Protein AF-A0AA45JKV8-F1 (afdb_monomer_lite)

pLDDT: mean 77.3, std 14.86, range [47.09, 92.94]

Structure (mmCIF, N/CA/C/O backbone):
data_AF-A0AA45JKV8-F1
#
_entry.id   AF-A0AA45JKV8-F1
#
loop_
_atom_site.group_PDB
_atom_site.id
_atom_site.type_symbol
_atom_site.label_atom_id
_atom_site.label_alt_id
_atom_site.label_comp_id
_atom_site.label_asym_id
_atom_site.label_entity_id
_atom_site.label_seq_id
_atom_site.pdbx_PDB_ins_code
_atom_site.Cartn_x
_atom_site.Cartn_y
_atom_site.Cartn_z
_atom_site.occupancy
_atom_site.B_iso_or_equiv
_atom_site.auth_seq_id
_atom_site.auth_comp_id
_atom_site.auth_asym_id
_atom_site.auth_atom_id
_atom_site.pdbx_PDB_model_num
ATOM 1 N N . MET A 1 1 ? -4.027 -2.746 18.348 1.00 67.38 1 MET A N 1
ATOM 2 C CA . MET A 1 1 ? -3.786 -2.766 16.895 1.00 67.38 1 MET A CA 1
ATOM 3 C C . MET A 1 1 ? -2.330 -3.112 16.681 1.00 67.38 1 MET A C 1
ATOM 5 O O . MET A 1 1 ? -1.475 -2.446 17.256 1.00 67.38 1 MET A O 1
ATOM 9 N N . GLY A 1 2 ? -2.064 -4.216 15.991 1.00 83.38 2 GLY A N 1
ATOM 10 C CA . GLY A 1 2 ? -0.706 -4.632 15.652 1.00 83.38 2 GLY A CA 1
ATOM 11 C C . GLY A 1 2 ? -0.292 -4.088 14.289 1.00 83.38 2 GLY A C 1
ATOM 12 O O . GLY A 1 2 ? -1.087 -3.475 13.574 1.00 83.38 2 GLY A O 1
ATOM 13 N N . THR A 1 3 ? 0.960 -4.328 13.921 1.00 89.88 3 THR A N 1
ATOM 14 C CA . THR A 1 3 ? 1.445 -4.127 12.557 1.00 89.88 3 THR A CA 1
ATOM 15 C C . THR A 1 3 ? 2.094 -5.410 12.061 1.00 89.88 3 THR A C 1
ATOM 17 O O . THR A 1 3 ? 2.684 -6.164 12.836 1.00 89.88 3 THR A O 1
ATOM 20 N N . GLU A 1 4 ? 1.962 -5.676 10.769 1.00 92.31 4 GLU A N 1
ATOM 21 C CA . GLU A 1 4 ? 2.570 -6.820 10.094 1.00 92.31 4 GLU A CA 1
ATOM 22 C C . GLU A 1 4 ? 3.264 -6.371 8.805 1.00 92.31 4 GLU A C 1
ATOM 24 O O . GLU A 1 4 ? 2.913 -5.344 8.226 1.00 92.31 4 GLU A O 1
ATOM 29 N N . HIS A 1 5 ? 4.252 -7.141 8.351 1.00 91.94 5 HIS A N 1
ATOM 30 C CA . HIS A 1 5 ? 4.909 -6.918 7.065 1.00 91.94 5 HIS A CA 1
ATOM 31 C C . HIS A 1 5 ? 4.374 -7.914 6.041 1.00 91.94 5 HIS A C 1
ATOM 33 O O . HIS A 1 5 ? 4.657 -9.107 6.147 1.00 91.94 5 HIS A O 1
ATOM 39 N N . VAL A 1 6 ? 3.659 -7.409 5.042 1.00 92.19 6 VAL A N 1
ATOM 40 C CA . VAL A 1 6 ? 3.056 -8.197 3.960 1.00 92.19 6 VAL A CA 1
ATOM 41 C C . VAL A 1 6 ? 3.703 -7.866 2.625 1.00 92.19 6 VAL A C 1
ATOM 43 O O . VAL A 1 6 ? 4.293 -6.795 2.466 1.00 92.19 6 VAL A O 1
ATOM 46 N N . SER A 1 7 ? 3.618 -8.773 1.659 1.00 91.62 7 SER A N 1
ATOM 47 C CA . SER A 1 7 ? 4.023 -8.470 0.284 1.00 91.62 7 SER A CA 1
ATOM 48 C C . SER A 1 7 ? 3.078 -7.438 -0.339 1.00 91.62 7 SER A C 1
ATOM 50 O O . SER A 1 7 ? 1.921 -7.306 0.063 1.00 91.62 7 SER A O 1
ATOM 52 N N . THR A 1 8 ? 3.546 -6.701 -1.347 1.00 88.75 8 THR A N 1
ATOM 53 C CA . THR A 1 8 ? 2.688 -5.744 -2.067 1.00 88.75 8 THR A CA 1
ATOM 54 C C . THR A 1 8 ? 1.461 -6.398 -2.716 1.00 88.75 8 THR A C 1
ATOM 56 O O . THR A 1 8 ? 0.384 -5.810 -2.724 1.00 88.75 8 THR A O 1
ATOM 59 N N . ASP A 1 9 ? 1.563 -7.638 -3.199 1.00 89.19 9 ASP A N 1
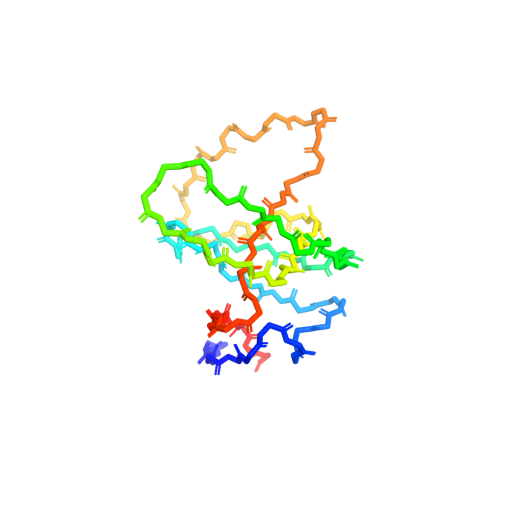ATOM 60 C CA . ASP A 1 9 ? 0.426 -8.332 -3.816 1.00 89.19 9 ASP A CA 1
ATOM 61 C C . ASP A 1 9 ? -0.666 -8.751 -2.809 1.00 89.19 9 ASP A C 1
ATOM 63 O O . ASP A 1 9 ? -1.812 -9.002 -3.199 1.00 89.19 9 ASP A O 1
ATOM 67 N N . GLU A 1 10 ? -0.330 -8.797 -1.516 1.00 91.88 10 GLU A N 1
ATOM 68 C CA . GLU A 1 10 ? -1.239 -9.177 -0.431 1.00 91.88 10 GLU A CA 1
ATOM 69 C C . GLU A 1 10 ? -2.078 -8.003 0.080 1.00 91.88 10 GLU A C 1
ATOM 71 O O . GLU A 1 10 ? -3.095 -8.221 0.744 1.00 91.88 10 GLU A O 1
ATOM 76 N N . VAL A 1 11 ? -1.683 -6.767 -0.239 1.00 91.25 11 VAL A N 1
ATOM 77 C CA . VAL A 1 11 ? -2.423 -5.564 0.146 1.00 91.25 11 VAL A CA 1
ATOM 78 C C . VAL A 1 11 ? -3.768 -5.531 -0.582 1.00 91.25 11 VAL A C 1
ATOM 80 O O . VAL A 1 11 ? -3.878 -5.801 -1.785 1.00 91.25 11 VAL A O 1
ATOM 83 N N . ARG A 1 12 ? -4.825 -5.205 0.161 1.00 92.94 12 ARG A N 1
ATOM 84 C CA . ARG A 1 12 ? -6.196 -5.100 -0.346 1.00 92.94 12 ARG A CA 1
ATOM 85 C C . ARG A 1 12 ? -6.769 -3.711 -0.100 1.00 92.94 12 ARG A C 1
ATOM 87 O O . ARG A 1 12 ? -6.342 -2.974 0.782 1.00 92.94 12 ARG A O 1
ATOM 94 N N . VAL A 1 13 ? -7.779 -3.363 -0.892 1.00 92.94 13 VAL A N 1
ATOM 95 C CA . VAL A 1 13 ? -8.597 -2.172 -0.637 1.00 92.94 13 VAL A CA 1
ATOM 96 C C . VAL A 1 13 ? -9.238 -2.304 0.745 1.00 92.94 13 VAL A C 1
ATOM 98 O O . VAL A 1 13 ? -9.833 -3.331 1.065 1.00 92.94 13 VAL A O 1
ATOM 101 N N . GLY A 1 14 ? -9.101 -1.261 1.557 1.00 90.69 14 GLY A N 1
ATOM 102 C CA . GLY A 1 14 ? -9.506 -1.215 2.957 1.00 90.69 14 GLY A CA 1
ATOM 103 C C . GLY A 1 14 ? -8.350 -1.369 3.946 1.00 90.69 14 GLY A C 1
ATOM 104 O O . GLY A 1 14 ? -8.506 -0.922 5.084 1.00 90.69 14 GLY A O 1
ATOM 105 N N . ASP A 1 15 ? -7.207 -1.923 3.524 1.00 92.06 15 ASP A N 1
ATOM 106 C CA . ASP A 1 15 ? -6.019 -2.042 4.373 1.00 92.06 15 ASP A CA 1
ATOM 107 C C . ASP A 1 15 ? -5.439 -0.664 4.706 1.00 92.06 15 ASP A C 1
ATOM 109 O O . ASP A 1 15 ? -5.539 0.282 3.926 1.00 92.06 15 ASP A O 1
ATOM 113 N N . ILE A 1 16 ? -4.800 -0.551 5.871 1.00 91.81 16 ILE A N 1
ATOM 114 C CA . ILE A 1 16 ? -4.071 0.654 6.274 1.00 91.81 16 ILE A CA 1
ATOM 115 C C . ILE A 1 16 ? -2.583 0.330 6.235 1.00 91.81 16 ILE A C 1
ATOM 117 O O . ILE A 1 16 ? -2.116 -0.513 7.001 1.00 91.81 16 ILE A O 1
ATOM 121 N N . ILE A 1 17 ? -1.845 0.991 5.349 1.00 91.00 17 ILE A N 1
ATOM 122 C CA . ILE A 1 17 ? -0.430 0.722 5.087 1.00 91.00 17 ILE A CA 1
ATOM 123 C C . ILE A 1 17 ? 0.450 1.922 5.427 1.00 91.00 17 ILE A C 1
ATOM 125 O O . ILE A 1 17 ? 0.018 3.063 5.300 1.00 91.00 17 ILE A O 1
ATOM 129 N N . ALA A 1 18 ? 1.685 1.684 5.854 1.00 89.12 18 ALA A N 1
ATOM 130 C CA . ALA A 1 18 ? 2.637 2.750 6.147 1.00 89.12 18 ALA A CA 1
ATOM 131 C C . ALA A 1 18 ? 3.323 3.274 4.873 1.00 89.12 18 ALA A C 1
ATOM 133 O O . ALA A 1 18 ? 3.465 2.544 3.893 1.00 89.12 18 ALA A O 1
ATOM 134 N N . SER A 1 19 ? 3.798 4.521 4.900 1.00 83.38 19 SER A N 1
ATOM 135 C CA . SER A 1 19 ? 4.595 5.106 3.820 1.00 83.38 19 SER A CA 1
ATOM 136 C C . SER A 1 19 ? 5.928 4.374 3.634 1.00 83.38 19 SER A C 1
ATOM 138 O O . SER A 1 19 ? 6.591 4.053 4.624 1.00 83.38 19 SER A O 1
ATOM 140 N N . PRO A 1 20 ? 6.382 4.173 2.382 1.00 76.06 20 PRO A N 1
ATOM 141 C CA . PRO A 1 20 ? 7.679 3.556 2.110 1.00 76.06 20 PRO A CA 1
ATOM 142 C C . PRO A 1 20 ? 8.858 4.447 2.529 1.00 76.06 20 PRO A C 1
ATOM 144 O O . PRO A 1 20 ? 9.904 3.935 2.910 1.00 76.06 20 PRO A O 1
ATOM 147 N N . GLU A 1 21 ? 8.701 5.774 2.462 1.00 67.94 21 GLU A N 1
ATOM 148 C CA . GLU A 1 21 ? 9.795 6.726 2.704 1.00 67.94 21 GLU A CA 1
ATOM 149 C C . GLU A 1 21 ? 10.036 7.013 4.187 1.00 67.94 21 GLU A C 1
ATOM 151 O O . GLU A 1 21 ? 11.172 7.238 4.601 1.00 67.94 21 GLU A O 1
ATOM 156 N N . THR A 1 22 ? 8.973 7.041 4.996 1.00 64.75 22 THR A N 1
ATOM 157 C CA . THR A 1 22 ? 9.061 7.508 6.386 1.00 64.75 22 THR A CA 1
ATOM 158 C C . THR A 1 22 ? 8.517 6.522 7.408 1.00 64.75 22 THR A C 1
ATOM 160 O O . THR A 1 22 ? 8.889 6.633 8.572 1.00 64.75 22 THR A O 1
ATOM 163 N N . GLY A 1 23 ? 7.632 5.590 7.032 1.00 69.31 23 GLY A N 1
ATOM 164 C CA . GLY A 1 23 ? 6.925 4.702 7.966 1.00 69.31 23 GLY A CA 1
ATOM 165 C C . GLY A 1 23 ? 6.041 5.428 8.993 1.00 69.31 23 GLY A C 1
ATOM 166 O O . GLY A 1 23 ? 5.462 4.787 9.865 1.00 69.31 23 GLY A O 1
ATOM 167 N N . LYS A 1 24 ? 5.959 6.762 8.912 1.00 72.75 24 LYS A N 1
ATOM 168 C CA . LYS A 1 24 ? 5.258 7.647 9.855 1.00 72.75 24 LYS A CA 1
ATOM 169 C C . LYS A 1 24 ? 3.862 8.022 9.382 1.00 72.75 24 LYS A C 1
ATOM 171 O O . LYS A 1 24 ? 3.035 8.420 10.188 1.00 72.75 24 LYS A O 1
ATOM 176 N N . LEU A 1 25 ? 3.614 7.917 8.080 1.00 81.31 25 LEU A N 1
ATOM 177 C CA . LEU A 1 25 ? 2.313 8.202 7.496 1.00 81.31 25 LEU A CA 1
ATOM 178 C C . LEU A 1 25 ? 1.606 6.891 7.220 1.00 81.31 25 LEU A C 1
ATOM 180 O O . LEU A 1 25 ? 2.204 5.979 6.652 1.00 81.31 25 LEU A O 1
ATOM 184 N N . TRP A 1 26 ? 0.335 6.822 7.585 1.00 87.25 26 TRP A N 1
ATOM 185 C CA . TRP A 1 26 ? -0.516 5.690 7.267 1.00 87.25 26 TRP A CA 1
ATOM 186 C C . TRP A 1 26 ? -1.507 6.095 6.188 1.00 87.25 26 TRP A C 1
ATOM 188 O O . TRP A 1 26 ? -2.087 7.173 6.243 1.00 87.25 26 TRP A O 1
ATOM 198 N N . LEU A 1 27 ? -1.697 5.237 5.198 1.00 88.56 27 LEU A N 1
ATOM 199 C CA . LEU A 1 27 ? -2.629 5.416 4.096 1.00 88.56 27 LEU A CA 1
ATOM 200 C C . LEU A 1 27 ? -3.653 4.295 4.159 1.00 88.56 27 LEU A C 1
ATOM 202 O O . LEU A 1 27 ? -3.291 3.119 4.123 1.00 88.56 27 LEU A O 1
ATOM 206 N N . ARG A 1 28 ? -4.933 4.652 4.218 1.00 91.12 28 ARG A N 1
ATOM 207 C CA . ARG A 1 28 ? -6.004 3.700 3.955 1.00 91.12 28 ARG A CA 1
ATOM 208 C C . ARG A 1 28 ? -6.097 3.502 2.454 1.00 91.12 28 ARG A C 1
ATOM 210 O O . ARG A 1 28 ? -6.383 4.445 1.727 1.00 91.12 28 ARG A O 1
ATOM 217 N N . VAL A 1 29 ? -5.855 2.281 2.005 1.00 91.81 29 VAL A N 1
ATOM 218 C CA . VAL A 1 29 ? -5.892 1.912 0.595 1.00 91.81 29 VAL A CA 1
ATOM 219 C C . VAL A 1 29 ? -7.337 1.927 0.113 1.00 91.81 29 VAL A C 1
ATOM 221 O O . VAL A 1 29 ? -8.171 1.167 0.597 1.00 91.81 29 VAL A O 1
ATOM 224 N N . GLU A 1 30 ? -7.629 2.768 -0.866 1.00 92.69 30 GLU A N 1
ATOM 225 C CA . GLU A 1 30 ? -8.931 2.851 -1.538 1.00 92.69 30 GLU A CA 1
ATOM 226 C C . GLU A 1 30 ? -8.838 2.339 -2.977 1.00 92.69 30 GLU A C 1
ATOM 228 O O . GL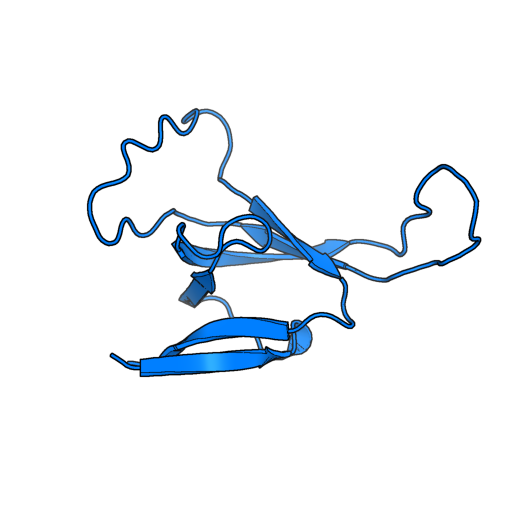U A 1 30 ? -9.785 1.757 -3.502 1.00 92.69 30 GLU A O 1
ATOM 233 N N . GLN A 1 31 ? -7.663 2.482 -3.591 1.00 92.62 31 GLN A N 1
ATOM 234 C CA . GLN A 1 31 ? -7.375 2.017 -4.938 1.00 92.62 31 GLN A CA 1
ATOM 235 C C . GLN A 1 31 ? -5.955 1.452 -5.022 1.00 92.62 31 GLN A C 1
ATOM 237 O O . GLN A 1 31 ? -5.031 1.927 -4.360 1.00 92.62 31 GLN A O 1
ATOM 242 N N . ILE A 1 32 ? -5.789 0.431 -5.861 1.00 91.31 32 ILE A N 1
ATOM 243 C CA . ILE A 1 32 ? -4.506 -0.207 -6.152 1.00 91.31 32 ILE A CA 1
ATOM 244 C C . ILE A 1 32 ? -4.302 -0.155 -7.661 1.00 91.31 32 ILE A C 1
ATOM 246 O O . ILE A 1 32 ? -5.085 -0.728 -8.416 1.00 91.31 32 ILE A O 1
ATOM 250 N N . GLU A 1 33 ? -3.249 0.518 -8.103 1.00 90.19 33 GLU A N 1
ATOM 251 C CA . GLU A 1 33 ? -2.849 0.564 -9.504 1.00 90.19 33 GLU A CA 1
ATOM 252 C C . GLU A 1 33 ? -1.563 -0.231 -9.694 1.00 90.19 33 GLU A C 1
ATOM 254 O O . GLU A 1 33 ? -0.578 -0.026 -8.988 1.00 90.19 33 GLU A O 1
ATOM 259 N N . ARG A 1 34 ? -1.544 -1.138 -10.670 1.00 85.19 34 ARG A N 1
ATOM 260 C CA . ARG A 1 34 ? -0.312 -1.829 -11.047 1.00 85.19 34 ARG A CA 1
ATOM 261 C C . ARG A 1 34 ? 0.468 -0.939 -12.006 1.00 85.19 34 ARG A C 1
ATOM 263 O O . ARG A 1 34 ? -0.010 -0.638 -13.097 1.00 85.19 34 ARG A O 1
ATOM 270 N N . LEU A 1 35 ? 1.662 -0.527 -11.602 1.00 81.31 35 LEU A N 1
ATOM 271 C CA . LEU A 1 35 ? 2.553 0.241 -12.456 1.00 81.31 35 LEU A CA 1
ATOM 272 C C . LEU A 1 35 ? 3.240 -0.717 -13.440 1.00 81.31 35 LEU A C 1
ATOM 274 O O . LEU A 1 35 ? 3.796 -1.734 -13.003 1.00 81.31 35 LEU A O 1
ATOM 278 N N . PRO A 1 36 ? 3.207 -0.428 -14.756 1.00 71.19 36 PRO A N 1
ATOM 279 C CA . PRO A 1 36 ? 3.974 -1.200 -15.720 1.00 71.19 36 PRO A CA 1
ATOM 280 C C . PRO A 1 36 ? 5.457 -1.109 -15.370 1.00 71.19 36 PRO A C 1
ATOM 282 O O . PRO A 1 36 ? 5.911 -0.093 -14.833 1.00 71.19 36 PRO A O 1
ATOM 285 N N . ALA A 1 37 ? 6.196 -2.172 -15.685 1.00 66.94 37 ALA A N 1
ATOM 286 C CA . ALA A 1 37 ? 7.613 -2.242 -15.383 1.00 66.94 37 ALA A CA 1
ATOM 287 C C . ALA A 1 37 ? 8.332 -1.007 -15.936 1.00 66.94 37 ALA A C 1
ATOM 289 O O . ALA A 1 37 ? 8.356 -0.790 -17.148 1.00 66.94 37 ALA A O 1
ATOM 290 N N . SER A 1 38 ? 8.840 -0.164 -15.038 1.00 58.00 38 SER A N 1
ATOM 291 C CA . SER A 1 38 ? 9.384 1.145 -15.393 1.00 58.00 38 SER A CA 1
ATOM 292 C C . SER A 1 38 ? 10.877 1.175 -15.110 1.00 58.00 38 SER A C 1
ATOM 294 O O . SER A 1 38 ? 11.327 0.854 -14.012 1.00 58.00 38 SER A O 1
ATOM 296 N N . ARG A 1 39 ? 11.649 1.564 -16.126 1.00 56.28 39 ARG A N 1
ATOM 297 C CA . ARG A 1 39 ? 13.098 1.749 -16.046 1.00 56.28 39 ARG A CA 1
ATOM 298 C C . ARG A 1 39 ? 13.394 2.965 -15.169 1.00 56.28 39 ARG A C 1
ATOM 300 O O . ARG A 1 39 ? 12.919 4.059 -15.471 1.00 56.28 39 ARG A O 1
ATOM 307 N N . LYS A 1 40 ? 14.186 2.800 -14.107 1.00 55.91 40 LYS A N 1
ATOM 308 C CA . LYS A 1 40 ? 14.777 3.948 -13.407 1.00 55.91 40 LYS A CA 1
ATOM 309 C C . LYS A 1 40 ? 15.999 4.418 -14.201 1.00 55.91 40 LYS A C 1
ATOM 311 O O . LYS A 1 40 ? 16.811 3.603 -14.626 1.00 55.91 40 LYS A O 1
ATOM 316 N N . ASP A 1 41 ? 16.088 5.721 -14.436 1.00 48.94 41 ASP A N 1
ATOM 317 C CA . ASP A 1 41 ? 17.218 6.358 -15.111 1.00 48.94 41 ASP A CA 1
ATOM 318 C C . ASP A 1 41 ? 18.495 6.224 -14.255 1.00 48.94 41 ASP A C 1
ATOM 320 O O . ASP A 1 41 ? 18.471 6.547 -13.065 1.00 48.94 41 ASP A O 1
ATOM 324 N N . GLY A 1 42 ? 19.583 5.731 -14.863 1.00 54.44 42 GLY A N 1
ATOM 325 C CA . GLY A 1 42 ? 20.937 5.732 -14.296 1.00 54.44 42 GLY A CA 1
ATOM 326 C C . GLY A 1 42 ? 21.412 4.421 -13.647 1.00 54.44 42 GLY A C 1
ATOM 327 O O . GLY A 1 42 ? 21.120 4.146 -12.491 1.00 54.44 42 GLY A O 1
ATOM 328 N N . GLU A 1 43 ? 22.245 3.686 -14.390 1.00 55.88 43 GLU A N 1
ATOM 329 C CA . GLU A 1 43 ? 23.238 2.674 -13.959 1.00 55.88 43 GLU A CA 1
ATOM 330 C C . GLU A 1 43 ? 22.872 1.189 -13.800 1.00 55.88 43 GLU A C 1
ATOM 332 O O . GLU A 1 43 ? 23.789 0.376 -13.893 1.00 55.88 43 GLU A O 1
ATOM 337 N N . LEU A 1 44 ? 21.608 0.767 -13.703 1.00 55.19 44 LEU A N 1
ATOM 338 C CA . LEU A 1 44 ? 21.269 -0.668 -13.773 1.00 55.19 44 LEU A CA 1
ATOM 339 C C . LEU A 1 44 ? 19.977 -0.881 -14.570 1.00 55.19 44 LEU A C 1
ATOM 341 O O . LEU A 1 44 ? 18.958 -0.260 -14.274 1.00 55.19 44 LEU A O 1
ATOM 345 N N . ASP A 1 45 ? 20.011 -1.756 -15.582 1.00 56.31 45 ASP A N 1
ATOM 346 C CA . ASP A 1 45 ? 18.848 -2.193 -16.375 1.00 56.31 45 ASP A CA 1
ATOM 347 C C . ASP A 1 45 ? 17.886 -3.064 -15.538 1.00 56.31 45 ASP A C 1
ATOM 349 O O . ASP A 1 45 ? 17.590 -4.210 -15.874 1.00 56.31 45 ASP A O 1
ATOM 353 N N . GLU A 1 46 ? 17.396 -2.537 -14.418 1.00 57.50 46 GLU A N 1
ATOM 354 C CA . GLU A 1 46 ? 16.448 -3.231 -13.555 1.00 57.50 46 GLU A CA 1
ATOM 355 C C . GLU A 1 46 ? 15.023 -2.769 -13.871 1.00 57.50 46 GLU A C 1
ATOM 357 O O . GLU A 1 46 ? 14.592 -1.662 -13.540 1.00 57.50 46 GLU A O 1
ATOM 362 N N . TRP A 1 47 ? 14.293 -3.645 -14.559 1.00 64.38 47 TRP A N 1
ATOM 363 C CA . TRP A 1 47 ? 12.864 -3.515 -14.805 1.00 64.38 47 TRP A CA 1
ATOM 364 C C . TRP A 1 47 ? 12.126 -4.093 -13.602 1.00 64.38 47 TRP A C 1
ATOM 366 O O . TRP A 1 47 ? 12.147 -5.304 -13.395 1.00 64.38 47 TRP A O 1
ATOM 376 N N . TRP A 1 48 ? 11.465 -3.248 -12.816 1.00 68.12 48 TRP A N 1
ATOM 377 C CA . TRP A 1 48 ? 10.665 -3.692 -11.673 1.00 68.12 48 TRP A CA 1
ATOM 378 C C . TRP A 1 48 ? 9.196 -3.363 -11.905 1.00 68.12 48 TRP A C 1
ATOM 380 O O . TRP A 1 48 ? 8.867 -2.292 -12.416 1.00 68.12 48 TRP A O 1
ATOM 390 N N . THR A 1 49 ? 8.310 -4.293 -11.550 1.00 77.38 49 THR A N 1
ATOM 391 C CA . THR A 1 49 ? 6.867 -4.036 -11.560 1.00 77.38 49 THR A CA 1
ATOM 392 C C . THR A 1 49 ? 6.508 -3.337 -10.258 1.00 77.38 49 THR A C 1
ATOM 394 O O . THR A 1 49 ? 7.093 -3.618 -9.218 1.00 77.38 49 THR A O 1
ATOM 397 N N . GLY A 1 50 ? 5.570 -2.396 -10.296 1.00 85.44 50 GLY A N 1
ATOM 398 C CA . GLY A 1 50 ? 5.183 -1.647 -9.105 1.00 85.44 50 GLY A CA 1
ATOM 399 C C . GLY A 1 50 ? 3.710 -1.767 -8.770 1.00 85.44 50 GLY A C 1
ATOM 400 O O . GLY A 1 50 ? 2.881 -2.086 -9.623 1.00 85.44 50 GLY A O 1
ATOM 401 N N . PHE A 1 51 ? 3.383 -1.415 -7.536 1.00 87.81 51 PHE A N 1
ATOM 402 C CA . PHE A 1 51 ? 2.035 -1.104 -7.092 1.00 87.81 51 PHE A CA 1
ATOM 403 C C . PHE A 1 51 ? 1.998 0.336 -6.602 1.00 87.81 51 PHE A C 1
ATOM 405 O O . PHE A 1 51 ? 2.867 0.772 -5.854 1.00 87.81 51 PHE A O 1
ATOM 412 N N . ARG A 1 52 ? 0.986 1.083 -7.019 1.00 88.44 52 ARG A N 1
ATOM 413 C CA . ARG A 1 52 ? 0.663 2.401 -6.496 1.00 88.44 52 ARG A CA 1
ATOM 414 C C . ARG A 1 52 ? -0.633 2.288 -5.715 1.00 88.44 52 ARG A C 1
ATOM 416 O O . ARG A 1 52 ? -1.682 2.003 -6.286 1.00 88.44 52 ARG A O 1
ATOM 423 N N . TYR A 1 53 ? -0.553 2.517 -4.414 1.00 89.75 53 TYR A N 1
ATOM 424 C CA . TYR A 1 53 ? -1.727 2.585 -3.551 1.00 89.75 53 TYR A CA 1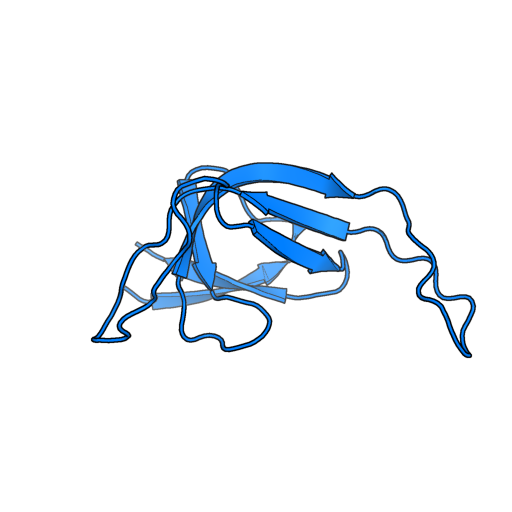
ATOM 425 C C . TYR A 1 53 ? -2.199 4.022 -3.480 1.00 89.75 53 TYR A C 1
ATOM 427 O O . TYR A 1 53 ? -1.383 4.903 -3.222 1.00 89.75 53 TYR A O 1
ATOM 435 N N . LEU A 1 54 ? -3.489 4.252 -3.693 1.00 89.06 54 LEU A N 1
ATOM 436 C CA . LEU A 1 54 ? -4.123 5.551 -3.506 1.00 89.06 54 LEU A CA 1
ATOM 437 C C . LEU A 1 54 ? -5.205 5.441 -2.445 1.00 89.06 54 LEU A C 1
ATOM 439 O O . LEU A 1 54 ? -5.848 4.397 -2.307 1.00 89.06 54 LEU A O 1
ATOM 443 N N . GLY A 1 55 ? -5.422 6.529 -1.726 1.00 88.88 55 GLY A N 1
ATOM 444 C CA . GLY A 1 55 ? -6.534 6.639 -0.798 1.00 88.88 55 GLY A CA 1
ATOM 445 C C . GLY A 1 55 ? -6.368 7.829 0.118 1.00 88.88 55 GLY A C 1
ATOM 446 O O . GLY A 1 55 ? -5.897 8.875 -0.317 1.00 88.88 55 GLY A O 1
ATOM 447 N N . THR A 1 56 ? -6.724 7.661 1.383 1.00 87.50 56 THR A N 1
ATOM 448 C CA . THR A 1 56 ? -6.760 8.758 2.351 1.00 87.50 56 THR A CA 1
ATOM 449 C C . THR A 1 56 ? -5.750 8.516 3.465 1.00 87.50 56 THR A C 1
ATOM 451 O O . THR A 1 56 ? -5.623 7.393 3.963 1.00 87.50 56 THR A O 1
ATOM 454 N N . PHE A 1 57 ? -5.020 9.556 3.874 1.00 85.12 57 PHE A N 1
ATOM 455 C CA . PHE A 1 57 ? -4.146 9.446 5.038 1.00 85.12 57 PHE A CA 1
ATOM 456 C C . PHE A 1 57 ? -4.964 9.201 6.304 1.00 85.12 57 PHE A C 1
ATOM 458 O O . PHE A 1 57 ? -5.961 9.868 6.569 1.00 85.12 57 PHE A O 1
ATOM 465 N N . VAL A 1 58 ? -4.513 8.240 7.095 1.00 81.88 58 VAL A N 1
ATOM 466 C CA . VAL A 1 58 ? -4.992 7.990 8.445 1.00 81.88 58 VAL A CA 1
ATOM 467 C C . VAL A 1 58 ? -3.928 8.591 9.353 1.00 81.88 58 VAL A C 1
ATOM 469 O O . VAL A 1 58 ? -2.863 8.004 9.527 1.00 81.88 58 VAL A O 1
ATOM 472 N N . GLU A 1 59 ? -4.143 9.808 9.845 1.00 70.06 59 GLU A N 1
ATOM 473 C CA . GLU A 1 59 ? -3.219 10.408 10.809 1.00 70.06 59 GLU A CA 1
ATOM 474 C C . GLU A 1 59 ? -3.124 9.516 12.049 1.00 70.06 59 GLU A C 1
ATOM 476 O O . GLU A 1 59 ? -4.138 9.126 12.628 1.00 70.06 59 GLU A O 1
ATOM 481 N N . ASP A 1 60 ? -1.901 9.197 12.461 1.00 62.34 60 ASP A N 1
ATOM 482 C CA . ASP A 1 60 ? -1.645 8.587 13.757 1.00 62.34 60 ASP A CA 1
ATOM 483 C C . ASP A 1 60 ? -0.435 9.291 14.373 1.00 62.34 60 ASP A C 1
ATOM 485 O O . ASP A 1 60 ? 0.686 9.187 13.879 1.00 62.34 60 ASP A O 1
ATOM 489 N N . ASP A 1 61 ? -0.731 10.056 15.422 1.00 49.41 61 ASP A N 1
ATOM 490 C CA . ASP A 1 61 ? 0.188 10.765 16.315 1.00 49.41 61 ASP A CA 1
ATOM 491 C C . ASP A 1 61 ? 0.983 11.948 15.707 1.00 49.41 61 ASP A C 1
ATOM 493 O O . ASP A 1 61 ? 2.197 11.920 15.509 1.00 49.41 61 ASP A O 1
ATOM 497 N N . GLY A 1 62 ? 0.279 13.059 15.457 1.00 51.25 62 GLY A N 1
ATOM 498 C CA . GLY A 1 62 ? 0.857 14.404 15.608 1.00 51.25 62 GLY A CA 1
ATOM 499 C C . GLY A 1 62 ? 1.751 14.948 14.488 1.00 51.25 62 GLY A C 1
ATOM 500 O O . GLY A 1 62 ? 2.484 15.906 14.731 1.00 51.25 62 GLY A O 1
ATOM 501 N N . SER A 1 63 ? 1.716 14.393 13.273 1.00 49.50 63 SER A N 1
ATOM 502 C CA . SER A 1 63 ? 2.381 15.019 12.119 1.00 49.50 63 SER A CA 1
ATOM 503 C C . SER A 1 63 ? 1.417 15.874 11.311 1.00 49.50 63 SER A C 1
ATOM 505 O O . SER A 1 63 ? 0.625 15.340 10.540 1.00 49.50 63 SER A O 1
ATOM 507 N N . ASP A 1 64 ? 1.588 17.191 11.455 1.00 48.19 64 ASP A N 1
ATOM 508 C CA . ASP A 1 64 ? 1.057 18.276 10.621 1.00 48.19 64 ASP A CA 1
ATOM 509 C C . ASP A 1 64 ? 1.443 18.038 9.149 1.00 48.19 64 ASP A C 1
ATOM 511 O O . ASP A 1 64 ? 2.446 18.523 8.624 1.00 48.19 64 ASP A O 1
ATOM 515 N N . SER A 1 65 ? 0.710 17.139 8.502 1.00 52.12 65 SER A N 1
ATOM 516 C CA . SER A 1 65 ? 0.971 16.740 7.130 1.00 52.12 65 SER A CA 1
ATOM 517 C C . SER A 1 65 ? 0.136 17.650 6.255 1.00 52.12 65 SER A C 1
ATOM 519 O O . SER A 1 65 ? -1.037 17.390 6.003 1.00 52.12 65 SER A O 1
ATOM 521 N N . ASN A 1 66 ? 0.753 18.746 5.817 1.00 47.09 66 ASN A N 1
ATOM 522 C CA . ASN A 1 66 ? 0.209 19.674 4.834 1.00 47.09 66 ASN A CA 1
ATOM 523 C C . ASN A 1 66 ? 0.109 18.968 3.470 1.00 47.09 66 ASN A C 1
ATOM 525 O O . ASN A 1 66 ? 0.961 19.131 2.595 1.00 47.09 66 ASN A O 1
ATOM 529 N N . VAL A 1 67 ? -0.892 18.102 3.335 1.00 54.97 67 VAL A N 1
ATOM 530 C CA . VAL A 1 67 ? -1.165 17.319 2.133 1.00 54.97 67 VAL A CA 1
ATOM 531 C C . VAL A 1 67 ? -2.036 18.161 1.217 1.00 54.97 67 VAL A C 1
ATOM 533 O O . VAL A 1 67 ? -3.110 18.619 1.602 1.00 54.97 67 VAL A O 1
ATOM 536 N N . ASP A 1 68 ? -1.523 18.431 0.021 1.00 52.62 68 ASP A N 1
ATOM 537 C CA . ASP A 1 68 ? -2.236 19.210 -0.983 1.00 52.62 68 ASP A CA 1
ATOM 538 C C . ASP A 1 68 ? -3.562 18.499 -1.328 1.00 52.62 68 ASP A C 1
ATOM 540 O O . ASP A 1 68 ? -3.536 17.345 -1.764 1.00 52.62 68 ASP A O 1
ATOM 544 N N . PRO A 1 69 ? -4.731 19.130 -1.112 1.00 56.16 69 PRO A N 1
ATOM 545 C CA . PRO A 1 69 ? -6.024 18.472 -1.287 1.00 56.16 69 PRO A CA 1
ATOM 546 C C . PRO A 1 69 ? -6.384 18.225 -2.760 1.00 56.16 69 PRO A C 1
ATOM 548 O O . PRO A 1 69 ? -7.421 17.620 -3.031 1.00 56.16 69 PRO A O 1
ATOM 551 N N . ALA A 1 70 ? -5.584 18.703 -3.725 1.00 59.41 70 ALA A N 1
ATOM 552 C CA . ALA A 1 70 ? -5.910 18.588 -5.142 1.00 59.41 70 ALA A CA 1
ATOM 553 C C . ALA A 1 70 ? -5.639 17.192 -5.725 1.00 59.41 70 ALA A C 1
ATOM 555 O O . ALA A 1 70 ? -6.196 16.865 -6.775 1.00 59.41 70 ALA A O 1
ATOM 556 N N . LEU A 1 71 ? -4.815 16.358 -5.079 1.00 63.28 71 LEU A N 1
ATOM 557 C CA . LEU A 1 71 ? -4.528 14.996 -5.534 1.00 63.28 71 LEU A CA 1
ATOM 558 C C . LEU A 1 71 ? -4.608 14.002 -4.372 1.00 63.28 71 LEU A C 1
ATOM 560 O O . LEU A 1 71 ? -4.05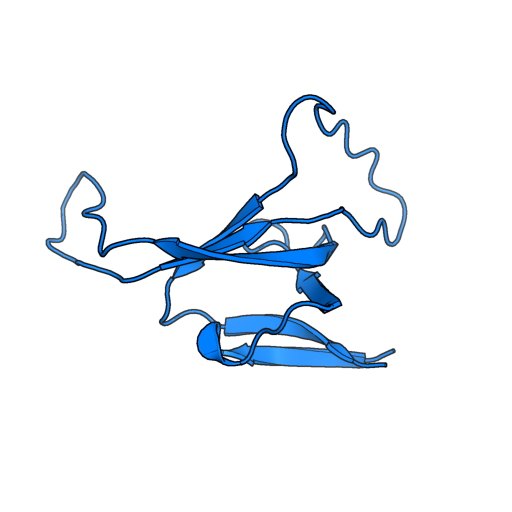3 14.271 -3.306 1.00 63.28 71 LEU A O 1
ATOM 564 N N . PRO A 1 72 ? -5.245 12.830 -4.566 1.00 69.19 72 PRO A N 1
ATOM 565 C CA . PRO A 1 72 ? -5.230 11.798 -3.548 1.00 69.19 72 PRO A CA 1
ATOM 566 C C . PRO A 1 72 ? -3.780 11.365 -3.306 1.00 69.19 72 PRO A C 1
ATOM 568 O O . PRO A 1 72 ? -3.030 11.145 -4.269 1.00 69.19 72 PRO A O 1
ATOM 571 N N . PRO A 1 73 ? -3.358 11.234 -2.042 1.00 78.44 73 PRO A N 1
ATOM 572 C CA . PRO A 1 73 ? -2.031 10.748 -1.742 1.00 78.44 73 PRO A CA 1
ATOM 573 C C . PRO A 1 73 ? -1.834 9.348 -2.293 1.00 78.44 73 PRO A C 1
ATOM 575 O O . PRO A 1 73 ? -2.748 8.518 -2.319 1.00 78.44 73 PRO A O 1
ATOM 578 N N . SER A 1 74 ? -0.610 9.094 -2.744 1.00 82.50 74 SER A N 1
ATOM 579 C CA . SER A 1 74 ? -0.268 7.809 -3.321 1.00 82.50 74 SER A CA 1
ATOM 580 C C . SER A 1 74 ? 1.088 7.315 -2.863 1.00 82.50 74 SER A C 1
ATOM 582 O O . SER A 1 74 ? 2.056 8.073 -2.908 1.00 82.50 74 SER A O 1
ATOM 584 N N . PHE A 1 75 ? 1.167 6.036 -2.510 1.00 84.56 75 PHE A N 1
ATOM 585 C CA . PHE A 1 75 ? 2.416 5.364 -2.176 1.00 84.56 75 PHE A CA 1
ATOM 586 C C . PHE A 1 75 ? 2.799 4.366 -3.271 1.00 84.56 75 PHE A C 1
ATOM 588 O O . PHE A 1 75 ? 2.104 3.360 -3.445 1.00 84.56 75 PHE A O 1
ATOM 595 N N . PRO A 1 76 ? 3.884 4.619 -4.020 1.00 85.69 76 PRO A N 1
ATOM 596 C CA . PRO A 1 76 ? 4.450 3.635 -4.924 1.00 85.69 76 PRO A CA 1
ATOM 597 C C . PRO A 1 76 ? 5.336 2.647 -4.154 1.00 85.69 76 PRO A C 1
ATOM 599 O O . PRO A 1 76 ? 6.188 3.041 -3.362 1.00 85.69 76 PRO A O 1
ATOM 602 N N . PHE A 1 77 ? 5.168 1.362 -4.431 1.00 84.94 77 PHE A N 1
ATOM 603 C CA . PHE A 1 77 ? 6.019 0.278 -3.957 1.00 84.94 77 PHE A CA 1
ATOM 604 C C . PHE A 1 77 ? 6.457 -0.583 -5.135 1.00 84.94 77 PHE A C 1
ATOM 606 O O . PHE A 1 77 ? 5.700 -0.774 -6.088 1.00 84.94 77 PHE A O 1
ATOM 613 N N . ARG A 1 78 ? 7.670 -1.130 -5.061 1.00 85.81 78 ARG A N 1
ATOM 614 C CA . ARG A 1 78 ? 8.107 -2.191 -5.976 1.00 85.81 78 ARG A CA 1
ATOM 615 C C . ARG A 1 78 ? 7.437 -3.506 -5.587 1.00 85.81 78 ARG A C 1
ATOM 617 O O . ARG A 1 78 ? 7.131 -3.698 -4.412 1.00 85.81 78 ARG A O 1
ATOM 624 N N . ASP A 1 79 ? 7.237 -4.413 -6.534 1.00 84.62 79 ASP A N 1
ATOM 625 C CA . ASP A 1 79 ? 6.599 -5.699 -6.247 1.00 84.62 79 ASP A CA 1
ATOM 626 C C . ASP A 1 79 ? 7.420 -6.565 -5.272 1.00 84.62 79 ASP A C 1
ATOM 628 O O . ASP A 1 79 ? 6.844 -7.245 -4.425 1.00 84.62 79 ASP A O 1
ATOM 632 N N . ASP A 1 80 ? 8.752 -6.428 -5.298 1.00 84.25 80 ASP A N 1
ATOM 633 C CA . ASP A 1 80 ? 9.684 -7.111 -4.391 1.00 84.25 80 ASP A CA 1
ATOM 634 C C . ASP A 1 80 ? 9.721 -6.542 -2.957 1.00 84.25 80 ASP A C 1
ATOM 636 O O . ASP A 1 80 ? 10.318 -7.142 -2.057 1.00 84.25 80 ASP A O 1
ATOM 640 N N . MET A 1 81 ? 9.074 -5.398 -2.714 1.00 87.94 81 MET A N 1
ATOM 641 C CA . MET A 1 81 ? 9.070 -4.758 -1.402 1.00 87.94 81 MET A CA 1
ATOM 642 C C . MET A 1 81 ? 8.001 -5.336 -0.475 1.00 87.94 81 MET A C 1
ATOM 644 O O . MET A 1 81 ? 6.941 -5.808 -0.889 1.00 87.94 81 MET A O 1
ATOM 648 N N . LYS A 1 82 ? 8.266 -5.213 0.829 1.00 90.31 82 LYS A N 1
ATOM 649 C CA . LYS A 1 82 ? 7.268 -5.450 1.870 1.00 90.31 82 LYS A CA 1
ATOM 650 C C . LYS A 1 82 ? 6.628 -4.145 2.310 1.00 90.31 82 LYS A C 1
ATOM 652 O O . LYS A 1 82 ? 7.296 -3.121 2.445 1.00 90.31 82 LYS A O 1
ATOM 657 N N . VAL A 1 83 ? 5.338 -4.223 2.584 1.00 90.31 83 VAL A N 1
ATOM 658 C CA . VAL A 1 83 ? 4.505 -3.136 3.076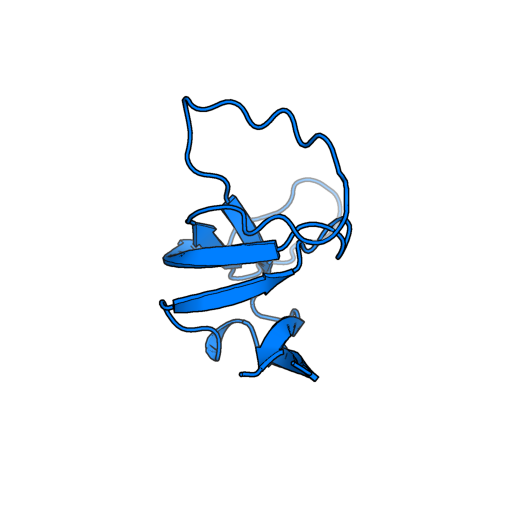 1.00 90.31 83 VAL A CA 1
ATOM 659 C C . VAL A 1 83 ? 4.165 -3.411 4.533 1.00 90.31 83 VAL A C 1
ATOM 661 O O . VAL A 1 83 ? 3.779 -4.522 4.891 1.00 90.31 83 VAL A O 1
ATOM 664 N N . THR A 1 84 ? 4.298 -2.402 5.389 1.00 92.06 84 THR A N 1
ATOM 665 C CA . THR A 1 84 ? 3.815 -2.495 6.769 1.00 92.06 84 THR A CA 1
ATOM 666 C C . THR A 1 84 ? 2.319 -2.197 6.786 1.00 92.06 84 THR A C 1
ATOM 668 O O . THR A 1 84 ? 1.924 -1.079 6.461 1.00 92.06 84 THR A O 1
ATOM 671 N N . ARG A 1 85 ? 1.491 -3.169 7.171 1.00 92.00 85 ARG A N 1
ATOM 672 C CA . ARG A 1 85 ? 0.029 -3.062 7.279 1.00 92.00 85 ARG A CA 1
ATOM 673 C C . ARG A 1 85 ? -0.410 -3.056 8.747 1.00 92.00 85 ARG A C 1
ATOM 675 O O . ARG A 1 85 ? 0.156 -3.790 9.554 1.00 92.00 85 ARG A O 1
ATOM 682 N N . ARG A 1 86 ? -1.427 -2.260 9.107 1.00 90.38 86 ARG A N 1
ATOM 683 C CA . ARG A 1 86 ? -2.104 -2.366 10.415 1.00 90.38 86 ARG A CA 1
ATOM 684 C C . ARG A 1 86 ? -3.040 -3.563 10.435 1.00 90.38 86 ARG A C 1
ATOM 686 O O . ARG A 1 86 ? -3.861 -3.718 9.533 1.00 90.38 86 ARG A O 1
ATOM 693 N N . THR A 1 87 ? -2.967 -4.343 11.504 1.00 83.88 87 THR A N 1
ATOM 694 C CA . THR A 1 87 ? -3.966 -5.364 11.809 1.00 83.88 87 THR A CA 1
ATOM 695 C C . THR A 1 87 ? -5.042 -4.800 12.738 1.00 83.88 87 THR A C 1
ATOM 697 O O . THR A 1 87 ? -4.717 -3.984 13.614 1.00 83.88 87 THR A O 1
ATOM 700 N N . PRO A 1 88 ? -6.315 -5.202 12.547 1.00 71.12 88 PRO A N 1
ATOM 701 C CA . PRO A 1 88 ? -7.389 -4.874 13.481 1.00 71.12 88 PRO A CA 1
ATOM 702 C C . PRO A 1 88 ? -7.065 -5.342 14.910 1.00 71.12 88 PRO A C 1
ATOM 704 O O . PRO A 1 88 ? -6.445 -6.419 15.068 1.00 71.12 88 PRO A O 1
#

Secondary structure (DSSP, 8-state):
-EEEEEEGGG--TT-EEE-TTTS--EEEEEEEEEEEEEEPSSS---EEEEEEEEEEEE--SS------TTS--EEEEETTSEEEEEE-

Sequence (88 aa):
MGTEHVSTDEVRVGDIIASPETGKLWLRVEQIERLPASRKDGELDEWWTGFRYLGTFVEDDGSDSNVDPALPPSFPFRDDMKVTRRTP

Foldseek 3Di:
DDKDWDFPV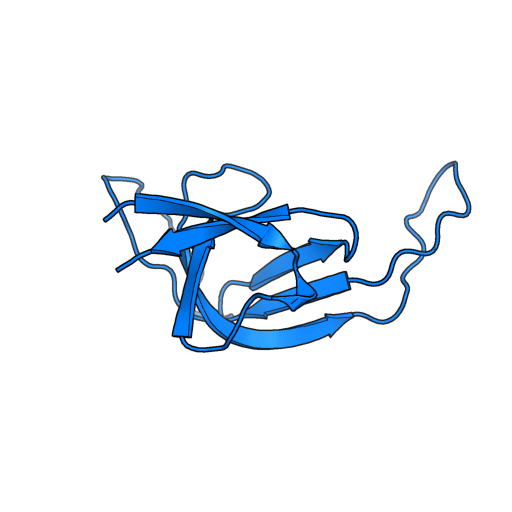PDDQQWWWAAPPPSQKIFRFHDKDWAAQDADPDDDRDGFIKIKGFGAIDHDPDDPPPDDPPDTDIHIDTRPGIIITDDD

Radius of gyration: 13.61 Å; chains: 1; bounding box: 33×29×33 Å